Protein AF-A0A843FYG8-F1 (afdb_monomer_lite)

Sequence (95 aa):
MDWNELVSYITMIGMPVALISFLVYVFLPSNIALAIFIVGVVMMVGGYTYASVQTHRLTRFLRNKMEETDETGFIMSLDGPYVPNPDQATIEVLE

Radius of gyration: 28.34 Å; chains: 1; bounding box: 64×62×60 Å

pLDDT: mean 72.3, std 13.61, range [44.81, 90.56]

Secondary structure (DSSP, 8-state):
--HHHHHHHHHHHHHHHHHHHHHHHHHS--HHHHHHHHHHHHHHHHHHHHHHHHHHHHHHHHHHHHHHHHHHHHHHHHSS-----SS--------

Structure (mmCIF, N/CA/C/O backbone):
data_AF-A0A843FYG8-F1
#
_entry.id   AF-A0A843FYG8-F1
#
loop_
_atom_site.group_PDB
_atom_site.id
_atom_site.type_symbol
_atom_site.label_atom_id
_atom_site.label_alt_id
_atom_site.label_comp_id
_atom_site.label_asym_id
_atom_site.label_entity_id
_atom_site.label_seq_id
_atom_site.pdbx_PDB_ins_code
_atom_site.Cartn_x
_atom_site.Cartn_y
_atom_site.Cartn_z
_atom_site.occupancy
_atom_site.B_iso_or_equiv
_atom_site.auth_seq_id
_atom_site.auth_comp_id
_atom_site.auth_asym_id
_atom_site.auth_atom_id
_atom_site.pdbx_PDB_model_num
ATOM 1 N N . MET A 1 1 ? -1.505 17.658 -10.160 1.00 59.03 1 MET A N 1
ATOM 2 C CA . MET A 1 1 ? -1.265 16.547 -9.225 1.00 59.03 1 MET A CA 1
ATOM 3 C C . MET A 1 1 ? -1.609 15.284 -9.973 1.00 59.03 1 MET A C 1
ATOM 5 O O . MET A 1 1 ? -2.744 15.161 -10.424 1.00 59.03 1 MET A O 1
ATOM 9 N N . ASP A 1 2 ? -0.609 14.455 -10.237 1.00 80.81 2 ASP A N 1
ATOM 10 C CA . ASP A 1 2 ? -0.771 13.275 -11.082 1.00 80.81 2 ASP A CA 1
ATOM 11 C C . ASP A 1 2 ? -1.530 12.176 -10.313 1.00 80.81 2 ASP A C 1
ATOM 13 O O . ASP A 1 2 ? -1.381 12.051 -9.094 1.00 80.81 2 ASP A O 1
ATOM 17 N N . TRP A 1 3 ? -2.354 11.370 -10.989 1.00 72.31 3 TRP A N 1
ATOM 18 C CA . TRP A 1 3 ? -3.131 10.301 -10.327 1.00 72.31 3 TRP A CA 1
ATOM 19 C C . TRP A 1 3 ? -2.216 9.317 -9.590 1.00 72.31 3 TRP A C 1
ATOM 21 O O . TRP A 1 3 ? -2.532 8.834 -8.502 1.00 72.31 3 TRP A O 1
ATOM 31 N N . ASN A 1 4 ? -1.037 9.093 -10.161 1.00 75.00 4 ASN A N 1
ATOM 32 C CA . ASN A 1 4 ? 0.017 8.255 -9.614 1.00 75.00 4 ASN A CA 1
ATOM 33 C C . ASN A 1 4 ? 0.632 8.826 -8.324 1.00 75.00 4 ASN A C 1
ATOM 35 O O . ASN A 1 4 ? 0.931 8.064 -7.403 1.00 75.00 4 ASN A O 1
ATOM 39 N N . GLU A 1 5 ? 0.792 10.149 -8.231 1.00 73.25 5 GLU A N 1
ATOM 40 C CA . GLU A 1 5 ? 1.274 10.819 -7.015 1.00 73.25 5 GLU A CA 1
ATOM 41 C C . GLU A 1 5 ? 0.233 10.740 -5.900 1.00 73.25 5 GLU A C 1
ATOM 43 O O . GLU A 1 5 ? 0.565 10.458 -4.751 1.00 73.25 5 GLU A O 1
ATOM 48 N N . LEU A 1 6 ? -1.042 10.934 -6.239 1.00 74.56 6 LEU A N 1
ATOM 49 C CA . LEU A 1 6 ? -2.148 10.896 -5.284 1.00 74.56 6 LEU A CA 1
ATOM 50 C C . LEU A 1 6 ? -2.271 9.504 -4.642 1.00 74.56 6 LEU A C 1
ATOM 52 O O . LEU A 1 6 ? -2.346 9.392 -3.417 1.00 74.56 6 LEU A O 1
ATOM 56 N N . VAL A 1 7 ? -2.179 8.440 -5.446 1.00 74.00 7 VAL A N 1
ATOM 57 C CA . VAL A 1 7 ? -2.129 7.056 -4.947 1.00 74.00 7 VAL A CA 1
ATOM 58 C C . VAL A 1 7 ? -0.881 6.822 -4.090 1.00 74.00 7 VAL A C 1
ATOM 60 O O . VAL A 1 7 ? -0.984 6.234 -3.016 1.00 74.00 7 VAL A O 1
ATOM 63 N N . SER A 1 8 ? 0.289 7.327 -4.487 1.00 73.50 8 SER A N 1
ATOM 64 C CA . SER A 1 8 ? 1.513 7.216 -3.679 1.00 73.50 8 SER A CA 1
ATOM 65 C C . SER A 1 8 ? 1.375 7.882 -2.301 1.00 73.50 8 SER A C 1
ATOM 67 O O . SER A 1 8 ? 1.765 7.305 -1.288 1.00 73.50 8 SER A O 1
ATOM 69 N N . TYR A 1 9 ? 0.776 9.072 -2.220 1.00 77.75 9 TYR A N 1
ATOM 70 C CA . TYR A 1 9 ? 0.579 9.756 -0.940 1.00 77.75 9 TYR A CA 1
ATOM 71 C C . TYR A 1 9 ? -0.450 9.063 -0.047 1.00 77.75 9 TYR A C 1
ATOM 73 O O . TYR A 1 9 ? -0.183 8.864 1.138 1.00 77.75 9 TYR A O 1
ATOM 81 N N . ILE A 1 10 ? -1.593 8.641 -0.602 1.00 78.62 10 ILE A N 1
ATOM 82 C CA . ILE A 1 10 ? -2.622 7.895 0.146 1.00 78.62 10 ILE A CA 1
ATOM 83 C C . ILE A 1 10 ? -2.014 6.653 0.797 1.00 78.62 10 ILE A C 1
ATOM 85 O O . ILE A 1 10 ? -2.326 6.305 1.933 1.00 78.62 10 ILE A O 1
ATOM 89 N N . THR A 1 11 ? -1.122 5.986 0.080 1.00 73.62 11 THR A N 1
ATOM 90 C CA . THR A 1 11 ? -0.587 4.688 0.481 1.00 73.62 11 THR A CA 1
ATOM 91 C C . THR A 1 11 ? 0.542 4.827 1.493 1.00 73.62 11 THR A C 1
ATOM 93 O O . THR A 1 11 ? 0.597 4.062 2.455 1.00 73.62 11 THR A O 1
ATOM 96 N N . MET A 1 12 ? 1.354 5.880 1.365 1.00 77.94 12 MET A N 1
ATOM 97 C CA . MET A 1 12 ? 2.336 6.282 2.372 1.00 77.94 12 MET A CA 1
ATOM 98 C C . MET A 1 12 ? 1.678 6.679 3.704 1.00 77.94 12 MET A C 1
ATOM 100 O O . MET A 1 12 ? 2.230 6.407 4.768 1.00 77.94 12 MET A O 1
ATOM 104 N N . ILE A 1 13 ? 0.487 7.284 3.658 1.00 82.62 13 ILE A N 1
ATOM 105 C CA . ILE A 1 13 ? -0.281 7.698 4.844 1.00 82.62 13 ILE A CA 1
ATOM 106 C C . ILE A 1 13 ? -1.101 6.534 5.429 1.00 82.62 13 ILE A C 1
ATOM 108 O O . ILE A 1 13 ? -1.298 6.464 6.643 1.00 82.62 13 ILE A O 1
ATOM 112 N N . GLY A 1 14 ? -1.547 5.588 4.599 1.00 80.56 14 GLY A N 1
ATOM 113 C CA . GLY A 1 14 ? -2.392 4.467 5.022 1.00 80.56 14 GLY A CA 1
ATOM 114 C C . GLY A 1 14 ? -1.765 3.598 6.117 1.00 80.56 14 GLY A C 1
ATOM 115 O O . GLY A 1 14 ? -2.450 3.224 7.068 1.00 80.56 14 GLY A O 1
ATOM 116 N N . MET A 1 15 ? -0.456 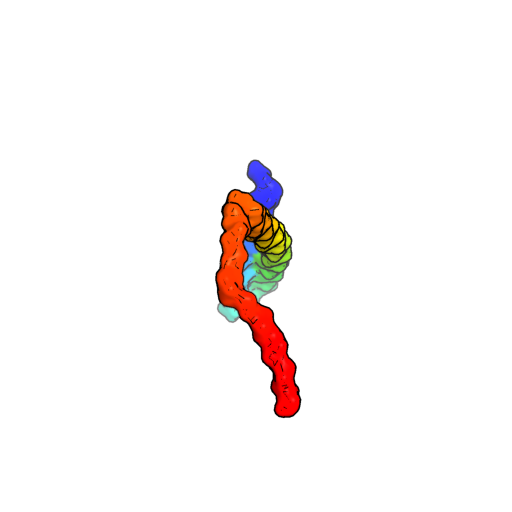3.336 6.038 1.00 82.00 15 MET A N 1
ATOM 117 C CA . MET A 1 15 ? 0.263 2.523 7.029 1.00 82.00 15 MET A CA 1
ATOM 118 C C . MET A 1 15 ? 0.310 3.163 8.433 1.00 82.00 15 MET A C 1
ATOM 120 O O . MET A 1 15 ? -0.142 2.516 9.382 1.00 82.00 15 MET A O 1
ATOM 124 N N . PRO A 1 16 ? 0.764 4.420 8.614 1.00 87.62 16 PRO A N 1
ATOM 125 C CA . PRO A 1 16 ? 0.725 5.066 9.924 1.00 87.62 16 PRO A CA 1
ATOM 126 C C . PRO A 1 16 ? -0.705 5.266 10.445 1.00 87.62 16 PRO A C 1
ATOM 128 O O . PRO A 1 16 ? -0.934 5.107 11.642 1.00 87.62 16 PRO A O 1
ATOM 131 N N . VAL A 1 17 ? -1.686 5.537 9.575 1.00 87.38 17 VAL A N 1
ATOM 132 C CA . VAL A 1 17 ? -3.098 5.642 9.985 1.00 87.38 17 VAL A CA 1
ATOM 133 C C . VAL A 1 17 ? -3.624 4.312 10.528 1.00 87.38 17 VAL A C 1
ATOM 135 O O . VAL A 1 17 ? -4.245 4.300 11.592 1.00 87.38 17 VAL A O 1
ATOM 138 N N . ALA A 1 18 ? -3.347 3.190 9.857 1.00 86.06 18 ALA A N 1
ATOM 139 C CA . ALA A 1 18 ? -3.723 1.861 10.339 1.00 86.06 18 ALA A CA 1
ATOM 140 C C . ALA A 1 18 ? -3.037 1.526 11.676 1.00 86.06 18 ALA A C 1
ATOM 142 O O . ALA A 1 18 ? -3.683 1.065 12.611 1.00 86.06 18 ALA A O 1
ATOM 143 N N . LEU A 1 19 ? -1.744 1.823 11.816 1.00 88.25 19 LEU A N 1
ATOM 144 C CA . LEU A 1 19 ? -1.004 1.577 13.058 1.00 88.25 19 LEU A CA 1
ATOM 145 C C . LEU A 1 19 ? -1.552 2.382 14.241 1.00 88.25 19 LEU A C 1
ATOM 147 O O . LEU A 1 19 ? -1.816 1.821 15.303 1.00 88.25 19 LEU A O 1
ATOM 151 N N . ILE A 1 20 ? -1.753 3.688 14.059 1.00 90.25 20 ILE A N 1
ATOM 152 C CA . ILE A 1 20 ? -2.243 4.571 15.123 1.00 90.25 20 ILE A CA 1
ATOM 153 C C . ILE A 1 20 ? -3.670 4.186 15.517 1.00 90.25 20 ILE A C 1
ATOM 155 O O . ILE A 1 20 ? -3.969 4.076 16.703 1.00 90.25 20 ILE A O 1
ATOM 159 N N . SER A 1 21 ? -4.548 3.940 14.543 1.00 86.56 21 SER A N 1
ATOM 160 C CA . SER A 1 21 ? -5.933 3.541 14.822 1.00 86.56 21 SER A CA 1
ATOM 161 C C . SER A 1 21 ? -6.028 2.182 15.514 1.00 86.56 21 SER A C 1
ATOM 163 O O . SER A 1 21 ? -6.845 2.031 16.421 1.00 86.56 21 SER A O 1
ATOM 165 N N . PHE A 1 22 ? -5.158 1.229 15.170 1.00 88.50 22 PHE A N 1
ATOM 166 C CA . PHE A 1 22 ? -5.055 -0.044 15.879 1.00 88.50 22 PHE A CA 1
ATOM 167 C C . PHE A 1 22 ? -4.625 0.145 17.336 1.00 88.50 22 PHE A C 1
ATOM 169 O O . PHE A 1 22 ? -5.274 -0.379 18.238 1.00 88.50 22 PHE A O 1
ATOM 176 N N . LEU A 1 23 ? -3.576 0.935 17.585 1.00 90.38 23 LEU A N 1
ATOM 177 C CA . LEU A 1 23 ? -3.125 1.232 18.947 1.00 90.38 23 LEU A CA 1
ATOM 178 C C . LEU A 1 23 ? -4.236 1.904 19.759 1.00 90.38 23 LEU A C 1
ATOM 180 O O . LEU A 1 23 ? -4.529 1.477 20.873 1.00 90.38 23 LEU A O 1
ATOM 184 N N . VAL A 1 24 ? -4.906 2.905 19.184 1.00 89.94 24 VAL A N 1
ATOM 185 C CA . VAL A 1 24 ? -6.046 3.572 19.825 1.00 89.94 24 VAL A CA 1
ATOM 186 C C . VAL A 1 24 ? -7.165 2.578 20.125 1.00 89.94 24 VAL A C 1
ATOM 188 O O . VAL A 1 24 ? -7.710 2.625 21.220 1.00 89.94 24 VAL A O 1
ATOM 191 N N . TYR A 1 25 ? -7.481 1.656 19.213 1.00 87.38 25 TYR A N 1
ATOM 192 C CA . TYR A 1 25 ? -8.496 0.626 19.442 1.00 87.38 25 TYR A CA 1
ATOM 193 C C . TYR A 1 25 ? -8.130 -0.323 20.593 1.00 87.38 25 TYR A C 1
ATOM 195 O O . TYR A 1 25 ? -9.003 -0.692 21.375 1.00 87.38 25 TYR A O 1
ATOM 203 N N . VAL A 1 26 ? -6.853 -0.692 20.732 1.00 89.19 26 VAL A N 1
ATOM 204 C CA . VAL A 1 26 ? -6.380 -1.559 21.826 1.00 89.19 26 VAL A CA 1
ATOM 205 C C . VAL A 1 26 ? -6.555 -0.885 23.190 1.00 89.19 26 VAL A C 1
ATOM 207 O O . VAL A 1 26 ? -6.963 -1.543 24.145 1.00 89.19 26 VAL A O 1
ATOM 210 N N . PHE A 1 27 ? -6.275 0.418 23.294 1.00 90.19 27 PHE A N 1
ATOM 211 C CA . PHE A 1 27 ? -6.403 1.155 24.558 1.00 90.19 27 PHE A CA 1
ATOM 212 C C . PHE A 1 27 ? -7.825 1.662 24.832 1.00 90.19 27 PHE A C 1
ATOM 214 O O . PHE A 1 27 ? -8.252 1.714 25.983 1.00 90.19 27 PHE A O 1
ATOM 221 N N . LEU A 1 28 ? -8.556 2.044 23.786 1.00 89.12 28 LEU A N 1
ATOM 222 C CA . LEU A 1 28 ? -9.937 2.513 23.833 1.00 89.12 28 LEU A CA 1
ATOM 223 C C . LEU A 1 28 ? -10.750 1.816 22.732 1.00 89.12 28 LEU A C 1
ATOM 225 O O . LEU A 1 28 ? -10.893 2.354 21.623 1.00 89.12 28 LEU A O 1
ATOM 229 N N . PRO A 1 29 ? -11.320 0.634 23.029 1.00 84.75 29 PRO A N 1
ATOM 230 C CA . PRO A 1 29 ? -12.118 -0.101 22.064 1.00 84.75 29 PRO A CA 1
ATOM 231 C C . PRO A 1 29 ? -13.354 0.718 21.697 1.00 84.75 29 PRO A C 1
ATOM 233 O O . PRO A 1 29 ? -14.270 0.920 22.492 1.00 84.75 29 PRO A O 1
ATOM 236 N N . SER A 1 30 ? -13.359 1.219 20.465 1.00 90.56 30 SER A N 1
ATOM 237 C CA . SER A 1 30 ? -14.448 2.007 19.905 1.00 90.56 30 SER A CA 1
ATOM 238 C C . SER A 1 30 ? -14.702 1.604 18.459 1.00 90.56 30 SER A C 1
ATOM 240 O O . SER A 1 30 ? -13.776 1.308 17.698 1.00 90.56 30 SER A O 1
ATOM 242 N N . ASN A 1 31 ? -15.971 1.642 18.055 1.00 90.12 31 ASN A N 1
ATOM 243 C CA . ASN A 1 31 ? -16.370 1.340 16.677 1.00 90.12 31 ASN A CA 1
ATOM 244 C C . ASN A 1 31 ? -15.765 2.339 15.675 1.00 90.12 31 ASN A C 1
ATOM 246 O O . ASN A 1 31 ? -15.521 1.992 14.524 1.00 90.12 31 ASN A O 1
ATOM 250 N N . ILE A 1 32 ? -15.483 3.565 16.127 1.00 88.50 32 ILE A N 1
ATOM 251 C CA . ILE A 1 32 ? -14.851 4.612 15.319 1.00 88.50 32 ILE A CA 1
ATOM 252 C C . ILE A 1 32 ? -13.391 4.249 15.024 1.00 88.50 32 ILE A C 1
ATOM 254 O O . ILE A 1 32 ? -12.979 4.293 13.868 1.00 88.50 32 ILE A O 1
ATOM 258 N N . ALA A 1 33 ? -12.620 3.837 16.037 1.00 83.94 33 ALA A N 1
ATOM 259 C CA . ALA A 1 33 ? -11.231 3.423 15.840 1.00 83.94 33 ALA A CA 1
ATOM 260 C C . ALA A 1 33 ? -11.131 2.194 14.921 1.00 83.94 33 ALA A C 1
ATOM 262 O O . ALA A 1 33 ? -10.276 2.155 14.038 1.00 83.94 33 ALA A O 1
ATOM 263 N N . LEU A 1 34 ? -12.058 1.241 15.061 1.00 86.75 34 LEU A N 1
ATOM 264 C CA . LEU A 1 34 ? -12.140 0.068 14.190 1.00 86.75 34 LEU A CA 1
ATOM 265 C C . LEU A 1 34 ? -12.460 0.448 12.735 1.00 86.75 34 LEU A C 1
ATOM 267 O O . LEU A 1 34 ? -11.836 -0.075 11.815 1.00 86.75 34 LEU A O 1
ATOM 271 N N . ALA A 1 35 ? -13.380 1.389 12.505 1.00 90.00 35 ALA A N 1
ATOM 272 C CA . ALA A 1 35 ? -13.687 1.871 11.159 1.00 90.00 35 ALA A CA 1
ATOM 273 C C . ALA A 1 35 ? -12.479 2.563 10.503 1.00 90.00 35 ALA A C 1
ATOM 275 O O . ALA A 1 35 ? -12.157 2.279 9.349 1.00 90.00 35 ALA A O 1
ATOM 276 N N . ILE A 1 36 ? -11.773 3.423 11.245 1.00 88.38 36 ILE A N 1
ATOM 277 C CA . ILE A 1 36 ? -10.559 4.100 10.759 1.00 88.38 36 ILE A CA 1
ATOM 278 C C . ILE A 1 36 ? -9.460 3.078 10.446 1.00 88.38 36 ILE A C 1
ATOM 280 O O . ILE A 1 36 ? -8.789 3.197 9.421 1.00 88.38 36 ILE A O 1
ATOM 284 N N . PHE A 1 37 ? -9.318 2.044 11.278 1.00 87.88 37 PHE A N 1
ATOM 285 C CA . PHE A 1 37 ? -8.382 0.951 11.038 1.00 87.88 37 PHE A CA 1
ATOM 286 C C . PHE A 1 37 ? -8.680 0.217 9.730 1.00 87.88 37 PHE A C 1
ATOM 288 O O . PHE A 1 37 ? -7.783 0.056 8.904 1.00 87.88 37 PHE A O 1
ATOM 295 N N . ILE A 1 38 ? -9.941 -0.162 9.491 1.00 89.38 38 ILE A N 1
ATOM 296 C CA . ILE A 1 38 ? -10.351 -0.822 8.243 1.00 89.38 38 ILE A CA 1
ATOM 297 C C . ILE A 1 38 ? -10.020 0.054 7.031 1.00 89.38 38 ILE A C 1
ATOM 299 O O . ILE A 1 38 ? -9.455 -0.439 6.055 1.00 89.38 38 ILE A O 1
ATOM 303 N N . VAL A 1 39 ? -10.317 1.356 7.092 1.00 88.75 39 VAL A N 1
ATOM 304 C CA . VAL A 1 39 ? -9.991 2.293 6.005 1.00 88.75 39 VAL A CA 1
ATOM 305 C C . VAL A 1 39 ? -8.479 2.360 5.771 1.00 88.75 39 VAL A C 1
ATOM 307 O O . VAL A 1 39 ? -8.037 2.277 4.624 1.00 88.75 39 VAL A O 1
ATOM 310 N N . GLY A 1 40 ? -7.680 2.437 6.839 1.00 85.81 40 GLY A N 1
ATOM 311 C CA . GLY A 1 40 ? -6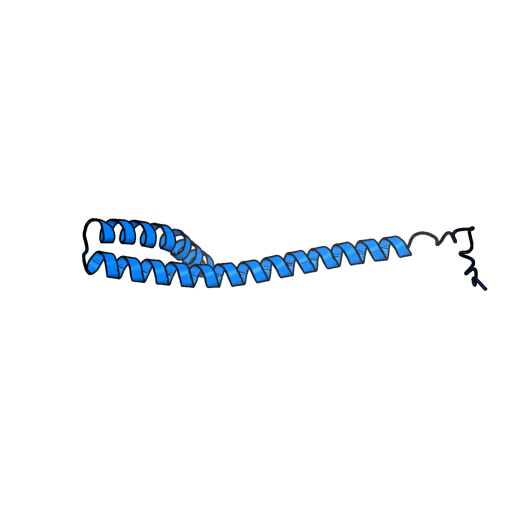.219 2.418 6.753 1.00 85.81 40 GLY A CA 1
ATOM 312 C C . GLY A 1 40 ? -5.681 1.139 6.103 1.00 85.81 40 GLY A C 1
ATOM 313 O O . GLY A 1 40 ? -4.819 1.205 5.227 1.00 85.81 40 GLY A O 1
ATOM 314 N N . VAL A 1 41 ? -6.239 -0.022 6.456 1.00 86.00 41 VAL A N 1
ATOM 315 C CA . VAL A 1 41 ? -5.873 -1.315 5.855 1.00 86.00 41 VAL A CA 1
ATOM 316 C C . VAL A 1 41 ? -6.210 -1.348 4.363 1.00 86.00 41 VAL A C 1
ATOM 318 O O . VAL A 1 41 ? -5.373 -1.754 3.559 1.00 86.00 41 VAL A O 1
ATOM 321 N N . VAL A 1 42 ? -7.394 -0.878 3.961 1.00 87.56 42 VAL A N 1
ATOM 322 C CA . VAL A 1 42 ? -7.785 -0.820 2.540 1.00 87.56 42 VAL A CA 1
ATOM 323 C C . VAL A 1 42 ? -6.840 0.085 1.745 1.00 87.56 42 VAL A C 1
ATOM 325 O O . VAL A 1 42 ? -6.385 -0.299 0.666 1.00 87.56 42 VAL A O 1
ATOM 328 N N . MET A 1 43 ? -6.484 1.251 2.293 1.00 85.31 43 MET A N 1
ATOM 329 C CA . MET A 1 43 ? -5.495 2.146 1.681 1.00 85.31 43 MET A CA 1
ATOM 330 C C . MET A 1 43 ? -4.127 1.468 1.537 1.00 85.31 43 MET A C 1
ATOM 332 O O . MET A 1 43 ? -3.480 1.592 0.497 1.00 85.31 43 MET A O 1
ATOM 336 N N . MET A 1 44 ? -3.700 0.706 2.543 1.00 83.12 44 MET A N 1
ATOM 337 C CA . MET A 1 44 ? -2.426 -0.010 2.525 1.00 83.12 44 MET A CA 1
ATOM 338 C C . M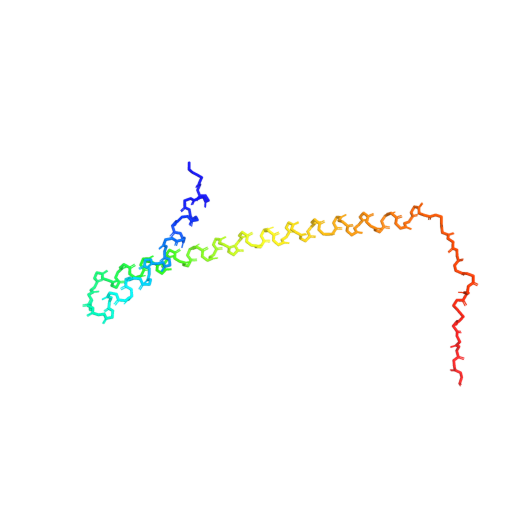ET A 1 44 ? -2.400 -1.126 1.466 1.00 83.12 44 MET A C 1
ATOM 340 O O . MET A 1 44 ? -1.425 -1.244 0.724 1.00 83.12 44 MET A O 1
ATOM 344 N N . VAL A 1 45 ? -3.481 -1.902 1.329 1.00 83.69 45 VAL A N 1
ATOM 345 C CA . VAL A 1 45 ? -3.605 -2.955 0.302 1.00 83.69 45 VAL A CA 1
ATOM 346 C C . VAL A 1 45 ? -3.622 -2.358 -1.111 1.00 83.69 45 VAL A C 1
ATOM 348 O O . VAL A 1 45 ? -2.923 -2.848 -2.005 1.00 83.69 45 VAL A O 1
ATOM 351 N N . GLY A 1 46 ? -4.363 -1.264 -1.314 1.00 82.00 46 GLY A N 1
ATOM 352 C CA . GLY A 1 46 ? -4.347 -0.520 -2.578 1.00 82.00 46 GLY A CA 1
ATOM 353 C C . GLY A 1 46 ? -2.950 0.001 -2.933 1.00 82.00 46 GLY A C 1
ATOM 354 O O . GLY A 1 46 ? -2.538 -0.019 -4.090 1.00 82.00 46 GLY A O 1
ATOM 355 N N . GLY A 1 47 ? -2.167 0.386 -1.927 1.00 79.06 47 GLY A N 1
ATOM 356 C CA . GLY A 1 47 ? -0.787 0.819 -2.122 1.00 79.06 47 GLY A CA 1
ATOM 357 C C . GLY A 1 47 ? 0.188 -0.273 -2.445 1.00 79.06 47 GLY A C 1
ATOM 358 O O . GLY A 1 47 ? 1.004 -0.117 -3.349 1.00 79.06 47 GLY A O 1
ATOM 359 N N . TYR A 1 48 ? 0.083 -1.391 -1.742 1.00 77.12 48 TYR A N 1
ATOM 360 C CA . TYR A 1 48 ? 0.941 -2.534 -1.990 1.00 77.12 48 TYR A CA 1
ATOM 361 C C . TYR A 1 48 ? 0.773 -3.063 -3.419 1.00 77.12 48 TYR A C 1
ATOM 363 O O . TYR A 1 48 ? 1.756 -3.327 -4.110 1.00 77.12 48 TYR A O 1
ATOM 371 N N . THR A 1 49 ? -0.470 -3.158 -3.897 1.00 77.06 49 THR A N 1
ATOM 372 C CA . THR A 1 49 ? -0.757 -3.578 -5.278 1.00 77.06 49 THR A CA 1
ATOM 373 C C . THR A 1 49 ? -0.191 -2.596 -6.304 1.00 77.06 49 THR A C 1
ATOM 375 O O . THR A 1 49 ? 0.447 -3.019 -7.268 1.00 77.06 49 THR A O 1
ATOM 378 N N . TYR A 1 50 ? -0.329 -1.291 -6.073 1.00 77.25 50 TYR A N 1
ATOM 379 C CA . TYR A 1 50 ? 0.238 -0.266 -6.948 1.00 77.25 50 TYR A CA 1
ATOM 380 C C . TYR A 1 50 ? 1.779 -0.276 -6.968 1.00 77.25 50 TYR A C 1
ATOM 382 O O . TYR A 1 50 ? 2.391 -0.268 -8.040 1.00 77.25 50 TYR A O 1
ATOM 390 N N . ALA A 1 51 ? 2.413 -0.371 -5.796 1.00 74.31 51 ALA A N 1
ATOM 391 C CA . ALA A 1 51 ? 3.864 -0.479 -5.666 1.00 74.31 51 ALA A CA 1
ATOM 392 C C . ALA A 1 51 ? 4.396 -1.748 -6.347 1.00 74.31 51 ALA A C 1
ATOM 394 O O . ALA A 1 51 ? 5.393 -1.684 -7.058 1.00 74.31 51 ALA A O 1
ATOM 395 N N . SER A 1 52 ? 3.696 -2.877 -6.206 1.00 73.38 52 SER A N 1
ATOM 396 C CA . SER A 1 52 ? 4.013 -4.135 -6.893 1.00 73.38 52 SER A CA 1
ATOM 397 C C . SER A 1 52 ? 4.005 -3.988 -8.419 1.00 73.38 52 SER A C 1
ATOM 399 O O . SER A 1 52 ? 4.917 -4.454 -9.103 1.00 73.38 52 SER A O 1
ATOM 401 N N . VAL A 1 53 ? 3.018 -3.292 -8.987 1.00 76.94 53 VAL A N 1
ATOM 402 C CA . VAL A 1 53 ? 2.980 -3.050 -10.438 1.00 76.94 53 VAL A CA 1
ATOM 403 C C . VAL A 1 53 ? 4.144 -2.161 -10.876 1.00 76.94 53 VAL A C 1
ATOM 405 O O . VAL A 1 53 ? 4.758 -2.420 -11.914 1.00 76.94 53 VAL A O 1
ATOM 408 N N . GLN A 1 54 ? 4.480 -1.133 -10.093 1.00 73.31 54 GLN A N 1
ATOM 409 C CA . GLN A 1 54 ? 5.627 -0.280 -10.392 1.00 73.31 54 GLN A CA 1
ATOM 410 C C . GLN A 1 54 ? 6.959 -1.028 -10.303 1.00 73.31 54 GLN A C 1
ATOM 412 O O . GLN A 1 54 ? 7.788 -0.875 -11.200 1.00 73.31 54 GLN A O 1
ATOM 417 N N . THR A 1 55 ? 7.162 -1.871 -9.288 1.00 70.62 55 THR A N 1
ATOM 418 C CA . THR A 1 55 ? 8.396 -2.656 -9.162 1.00 70.62 55 THR A CA 1
ATOM 419 C C . THR A 1 55 ? 8.548 -3.621 -10.327 1.00 70.62 55 THR A C 1
ATOM 421 O O . THR A 1 55 ? 9.614 -3.655 -10.925 1.00 70.62 55 THR A O 1
ATOM 424 N N . HIS A 1 56 ? 7.483 -4.301 -10.764 1.00 71.00 56 HIS A N 1
ATOM 425 C CA . HIS A 1 56 ? 7.540 -5.160 -11.953 1.00 71.00 56 HIS A CA 1
ATOM 426 C C . HIS A 1 56 ? 7.938 -4.394 -13.222 1.00 71.00 56 HIS A C 1
ATOM 428 O O . HIS A 1 56 ? 8.699 -4.913 -14.042 1.00 71.00 56 HIS A O 1
ATOM 434 N N . ARG A 1 57 ? 7.455 -3.157 -13.397 1.00 69.25 57 ARG A N 1
ATOM 435 C CA . ARG A 1 57 ? 7.862 -2.298 -14.523 1.00 69.25 57 ARG A CA 1
ATOM 436 C C . ARG A 1 57 ? 9.329 -1.894 -14.417 1.00 69.25 57 ARG A C 1
ATOM 438 O O . ARG A 1 57 ? 10.044 -1.983 -15.410 1.00 69.25 57 ARG A O 1
ATOM 445 N N . LEU A 1 58 ? 9.779 -1.506 -13.225 1.00 69.56 58 LEU A N 1
ATOM 446 C CA . LEU A 1 58 ? 11.162 -1.108 -12.978 1.00 69.56 58 LEU A CA 1
ATOM 447 C C . LEU A 1 58 ? 12.130 -2.281 -13.178 1.00 69.56 58 LEU A C 1
ATOM 449 O O . LEU A 1 58 ? 13.150 -2.122 -13.839 1.00 69.56 58 LEU A O 1
ATOM 453 N N . THR A 1 59 ? 11.793 -3.472 -12.684 1.00 71.19 59 THR A N 1
ATOM 454 C CA . THR A 1 59 ? 12.604 -4.681 -12.862 1.00 71.19 59 THR A CA 1
ATOM 455 C C . THR A 1 59 ? 12.683 -5.092 -14.329 1.00 71.19 59 THR A C 1
ATOM 457 O O . THR A 1 59 ? 13.763 -5.444 -14.793 1.00 71.19 59 THR A O 1
ATOM 460 N N . ARG A 1 60 ? 11.582 -5.001 -15.091 1.00 67.81 60 ARG A N 1
ATOM 461 C CA . ARG A 1 60 ? 11.615 -5.236 -16.547 1.00 67.81 60 ARG A CA 1
ATOM 462 C C . ARG A 1 60 ? 12.476 -4.209 -17.273 1.00 67.81 60 ARG A C 1
ATOM 464 O O . ARG A 1 60 ? 13.262 -4.587 -18.128 1.00 67.81 60 ARG A O 1
ATOM 471 N N . PHE A 1 61 ? 12.365 -2.933 -16.914 1.00 67.62 61 PHE A N 1
ATOM 472 C CA . PHE A 1 61 ? 13.195 -1.885 -17.503 1.00 67.62 61 PHE A CA 1
ATOM 473 C C . PHE A 1 61 ? 14.687 -2.110 -17.219 1.00 67.62 61 PHE A C 1
ATOM 475 O O . PHE A 1 61 ? 15.504 -2.037 -18.131 1.00 67.62 61 PHE A O 1
ATOM 482 N N . LEU A 1 62 ? 15.038 -2.441 -15.973 1.00 66.62 62 LEU A N 1
ATOM 483 C CA . LEU A 1 62 ? 16.414 -2.758 -15.587 1.00 66.62 62 LEU A CA 1
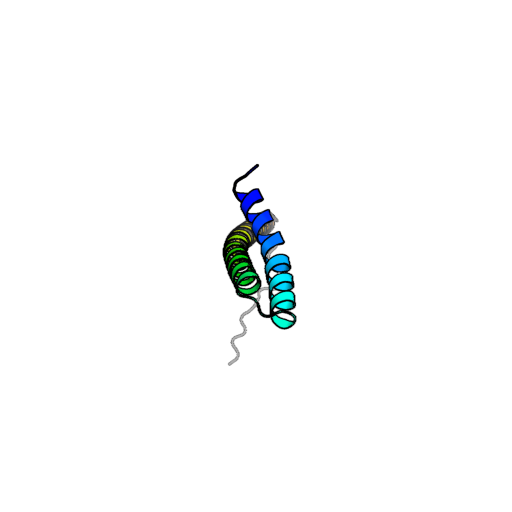ATOM 484 C C . LEU A 1 62 ? 16.936 -4.000 -16.309 1.00 66.62 62 LEU A C 1
ATOM 486 O O . LEU A 1 62 ? 18.064 -3.980 -16.785 1.00 66.62 62 LEU A O 1
ATOM 490 N N . ARG A 1 63 ? 16.115 -5.048 -16.433 1.00 65.12 63 ARG A N 1
ATOM 491 C CA . ARG A 1 63 ? 16.481 -6.260 -17.166 1.00 65.12 63 ARG A CA 1
ATOM 492 C C . ARG A 1 63 ? 16.740 -5.976 -18.644 1.00 65.12 63 ARG A C 1
ATOM 494 O O . ARG A 1 63 ? 17.784 -6.370 -19.138 1.00 65.12 63 ARG A O 1
ATOM 501 N N . ASN A 1 64 ? 15.850 -5.247 -19.313 1.00 67.19 64 ASN A N 1
ATOM 502 C CA . ASN A 1 64 ? 16.034 -4.893 -20.721 1.00 67.19 64 ASN A CA 1
ATOM 503 C C . ASN A 1 64 ? 17.292 -4.038 -20.927 1.00 67.19 64 ASN A C 1
ATOM 505 O O . ASN A 1 64 ? 18.020 -4.232 -21.889 1.00 67.19 64 ASN A O 1
ATOM 509 N N . LYS A 1 65 ? 17.578 -3.119 -19.996 1.00 64.12 65 LYS A N 1
ATOM 510 C CA . LYS A 1 65 ? 18.790 -2.298 -20.049 1.00 64.12 65 LYS A CA 1
ATOM 511 C C . LYS A 1 65 ? 20.066 -3.125 -19.833 1.00 64.12 65 LYS A C 1
ATOM 513 O O . LYS A 1 65 ? 21.098 -2.815 -20.422 1.00 64.12 65 LYS A O 1
ATOM 518 N N . MET A 1 66 ? 20.012 -4.161 -18.993 1.00 60.00 66 MET A N 1
ATOM 519 C CA . MET A 1 66 ? 21.121 -5.109 -18.833 1.00 60.00 66 MET A CA 1
ATOM 520 C C . MET A 1 66 ? 21.296 -5.988 -20.076 1.00 60.00 66 MET A C 1
ATOM 522 O O . MET A 1 66 ? 22.421 -6.118 -20.536 1.00 60.00 66 MET A O 1
ATOM 526 N N . GLU A 1 67 ? 20.211 -6.508 -20.662 1.00 59.28 67 GLU A N 1
ATOM 527 C CA . GLU A 1 67 ? 20.260 -7.293 -21.909 1.00 59.28 67 GLU A CA 1
ATOM 528 C C . GLU A 1 67 ? 20.850 -6.467 -23.073 1.00 59.28 67 GLU A C 1
ATOM 530 O O . GLU A 1 67 ? 21.718 -6.958 -23.783 1.00 59.28 67 GLU A O 1
ATOM 535 N N . GLU A 1 68 ? 20.501 -5.183 -23.208 1.00 58.78 68 GLU A N 1
ATOM 536 C CA . GLU A 1 68 ? 21.106 -4.280 -24.208 1.00 58.78 68 GLU A CA 1
ATOM 537 C C . GLU A 1 68 ? 22.613 -4.033 -23.964 1.00 58.78 68 GLU A C 1
ATOM 539 O O . GLU A 1 68 ? 23.410 -3.908 -24.899 1.00 58.78 68 GLU A O 1
ATOM 544 N N . THR A 1 69 ? 23.034 -3.996 -22.696 1.00 56.78 69 THR A N 1
ATOM 545 C CA . THR A 1 69 ? 24.455 -3.865 -22.325 1.00 56.78 69 THR A CA 1
ATOM 546 C C . THR A 1 69 ? 25.235 -5.163 -22.596 1.00 56.78 69 THR A C 1
ATOM 548 O O . THR A 1 69 ? 26.388 -5.110 -23.022 1.00 56.78 69 THR A O 1
ATOM 551 N N . ASP A 1 70 ? 24.614 -6.328 -22.405 1.00 53.72 70 ASP A N 1
ATOM 552 C CA . ASP A 1 70 ? 25.218 -7.629 -22.720 1.00 53.72 70 ASP A CA 1
ATOM 553 C C . ASP A 1 70 ? 25.317 -7.864 -24.235 1.00 53.72 70 ASP A C 1
ATOM 555 O O . ASP A 1 70 ? 26.351 -8.328 -24.718 1.00 53.72 70 ASP A O 1
ATOM 559 N N . GLU A 1 71 ? 24.292 -7.492 -25.011 1.00 54.16 71 GLU A N 1
ATOM 560 C CA . GLU A 1 71 ? 24.330 -7.581 -26.476 1.00 54.16 71 GLU A CA 1
ATOM 561 C C . GLU A 1 71 ? 25.414 -6.671 -27.070 1.00 54.16 71 GLU A C 1
ATOM 563 O O . GLU A 1 71 ? 26.175 -7.097 -27.939 1.00 54.16 71 GLU A O 1
ATOM 568 N N . THR A 1 72 ? 25.577 -5.449 -26.560 1.00 54.78 72 THR A N 1
ATOM 569 C CA . THR A 1 72 ? 26.677 -4.567 -26.991 1.00 54.78 72 THR A CA 1
ATOM 570 C C . THR A 1 72 ? 28.063 -5.094 -26.592 1.00 54.78 72 THR A C 1
ATOM 572 O O . THR A 1 72 ? 29.008 -4.954 -27.372 1.00 54.78 72 THR A O 1
ATOM 575 N N . GLY A 1 73 ? 28.195 -5.769 -25.445 1.00 52.97 73 GLY A N 1
ATOM 576 C CA . GLY A 1 73 ? 29.432 -6.453 -25.046 1.00 52.97 73 GLY A CA 1
ATOM 577 C C . GLY A 1 73 ? 29.779 -7.659 -25.933 1.00 52.97 73 GLY A C 1
ATOM 578 O O . GLY A 1 73 ? 30.943 -7.855 -26.290 1.00 52.97 73 GLY A O 1
ATOM 579 N N . PHE A 1 74 ? 28.775 -8.435 -26.352 1.00 46.53 74 PHE A N 1
ATOM 580 C CA . PHE A 1 74 ? 28.956 -9.570 -27.264 1.00 46.53 74 PHE A CA 1
ATOM 581 C C . PHE A 1 74 ? 29.284 -9.135 -28.699 1.00 46.53 74 PHE A C 1
ATOM 583 O O . PHE A 1 74 ? 30.084 -9.788 -29.367 1.00 46.53 74 PHE A O 1
ATOM 590 N N . ILE A 1 75 ? 28.726 -8.017 -29.171 1.00 48.78 75 ILE A N 1
ATOM 591 C CA . ILE A 1 75 ? 29.021 -7.486 -30.510 1.00 48.78 75 ILE A CA 1
ATOM 592 C C . ILE A 1 75 ? 30.432 -6.867 -30.559 1.00 48.78 75 ILE A C 1
ATOM 594 O O . ILE A 1 75 ? 31.138 -7.064 -31.544 1.00 48.78 75 ILE A O 1
ATOM 598 N N . MET A 1 76 ? 30.911 -6.220 -29.484 1.00 44.81 76 MET A N 1
ATOM 599 C CA . MET A 1 76 ? 32.308 -5.744 -29.398 1.00 44.81 76 MET A CA 1
ATOM 600 C C . MET A 1 76 ? 33.346 -6.880 -29.383 1.00 44.81 76 MET A C 1
ATOM 602 O O . MET A 1 76 ? 34.469 -6.688 -29.842 1.00 44.81 76 MET A O 1
ATOM 606 N N . SER A 1 77 ? 32.982 -8.063 -28.882 1.00 49.25 77 SER A N 1
ATOM 607 C CA . SER A 1 77 ? 33.832 -9.266 -28.891 1.00 49.25 77 SER A CA 1
ATOM 608 C C . SER A 1 77 ? 34.032 -9.852 -30.299 1.00 49.25 77 SER A C 1
ATOM 610 O O . SER A 1 77 ? 35.052 -10.483 -30.573 1.00 49.25 77 SER A O 1
ATOM 612 N N . LEU A 1 78 ? 33.087 -9.616 -31.214 1.00 50.31 78 LEU A N 1
ATOM 613 C CA . LEU A 1 78 ? 33.126 -10.147 -32.582 1.00 50.31 78 LEU A CA 1
ATOM 614 C C . LEU A 1 78 ? 33.857 -9.239 -33.582 1.00 50.31 78 LEU A C 1
ATOM 616 O O . LEU A 1 78 ? 34.137 -9.685 -34.692 1.00 50.31 78 LEU A O 1
ATOM 620 N N . ASP A 1 79 ? 34.169 -7.997 -33.201 1.00 51.19 79 ASP A N 1
ATOM 621 C CA . ASP A 1 79 ? 34.858 -7.019 -34.060 1.00 51.19 79 ASP A CA 1
ATOM 622 C C . ASP A 1 79 ? 36.370 -6.916 -33.758 1.00 51.19 79 ASP A C 1
ATOM 624 O O . ASP A 1 79 ? 37.121 -6.193 -34.414 1.00 51.19 79 ASP A O 1
ATOM 628 N N . GLY A 1 80 ? 36.854 -7.673 -32.766 1.00 53.28 80 GLY A N 1
ATOM 629 C CA . GLY A 1 80 ? 38.281 -7.931 -32.596 1.00 53.28 80 GLY A CA 1
ATOM 630 C C . GLY A 1 80 ? 38.754 -8.971 -33.620 1.00 53.28 80 GLY A C 1
ATOM 631 O O . GLY A 1 80 ? 38.033 -9.938 -33.873 1.00 53.28 80 GLY A O 1
ATOM 632 N N . PRO A 1 81 ? 39.954 -8.837 -34.219 1.00 53.22 81 PRO A N 1
ATOM 633 C CA . PRO A 1 81 ? 40.479 -9.867 -35.106 1.00 53.22 81 PRO A CA 1
ATOM 634 C C . PRO A 1 81 ? 40.525 -11.197 -34.349 1.00 53.22 81 PRO A C 1
ATOM 636 O O . PRO A 1 81 ? 41.186 -11.306 -33.317 1.00 53.22 81 PRO A O 1
ATOM 639 N N . TYR A 1 82 ? 39.810 -12.202 -34.858 1.00 53.56 82 TYR A N 1
ATOM 640 C CA . TYR A 1 82 ? 39.870 -13.563 -34.340 1.00 53.56 82 TYR A CA 1
ATOM 641 C C . TYR A 1 82 ? 41.327 -14.041 -34.378 1.00 53.56 82 TYR A C 1
ATOM 643 O O . TYR A 1 82 ? 41.882 -14.297 -35.448 1.00 53.56 82 TYR A O 1
ATOM 651 N N . VAL A 1 83 ? 41.958 -14.130 -33.208 1.00 58.78 83 VAL A N 1
ATOM 652 C CA . VAL A 1 83 ? 43.255 -14.781 -33.030 1.00 58.78 83 VAL A CA 1
ATOM 653 C C . VAL A 1 83 ? 42.942 -16.212 -32.601 1.00 58.78 83 VAL A C 1
ATOM 655 O O . VAL A 1 83 ? 42.532 -16.408 -31.454 1.00 58.78 83 VAL A O 1
ATOM 658 N N . PRO A 1 84 ? 43.057 -17.217 -33.489 1.00 56.47 84 PRO A N 1
ATOM 659 C CA . PRO A 1 84 ? 42.893 -18.601 -33.075 1.00 56.47 84 PRO A CA 1
ATOM 660 C C . PRO A 1 84 ? 43.899 -18.894 -31.962 1.00 56.47 84 PRO A C 1
ATOM 662 O O . PRO A 1 84 ? 45.092 -18.625 -32.111 1.00 56.47 84 PRO A O 1
ATOM 665 N N . ASN A 1 85 ? 43.409 -19.428 -30.844 1.00 54.53 85 ASN A N 1
ATOM 666 C CA . ASN A 1 85 ? 44.278 -19.985 -29.819 1.00 54.53 85 ASN A CA 1
ATOM 667 C C . ASN A 1 85 ? 45.140 -21.077 -30.491 1.00 54.53 85 ASN A C 1
ATOM 669 O O . ASN A 1 85 ? 44.561 -21.994 -31.082 1.00 54.53 85 ASN A O 1
ATOM 673 N N . PRO A 1 86 ? 46.483 -20.973 -30.484 1.00 56.19 86 PRO A N 1
ATOM 674 C CA . PRO A 1 86 ? 47.351 -21.957 -31.134 1.00 56.19 86 PRO A CA 1
ATOM 675 C C . PRO A 1 86 ? 47.241 -23.349 -30.499 1.00 56.19 86 PRO A C 1
ATOM 677 O O . PRO A 1 86 ? 47.552 -24.341 -31.159 1.00 56.19 86 PRO A O 1
ATOM 680 N N . ASP A 1 87 ? 46.749 -23.430 -29.263 1.00 58.34 87 ASP A N 1
ATOM 681 C CA . ASP A 1 87 ? 46.470 -24.693 -28.597 1.00 58.34 87 ASP A CA 1
ATOM 682 C C . ASP A 1 87 ? 45.125 -25.240 -29.084 1.00 58.34 87 ASP A C 1
ATOM 684 O O . ASP A 1 87 ? 44.048 -24.919 -28.572 1.00 58.34 87 ASP A O 1
ATOM 688 N N . GLN A 1 88 ? 45.196 -26.073 -30.123 1.00 58.38 88 GLN A N 1
ATOM 689 C CA . GLN A 1 88 ? 44.074 -26.889 -30.565 1.00 58.38 88 GLN A CA 1
ATOM 690 C C . GLN A 1 88 ? 43.612 -27.757 -29.389 1.00 58.38 88 GLN A C 1
ATOM 692 O O . GLN A 1 88 ? 44.341 -2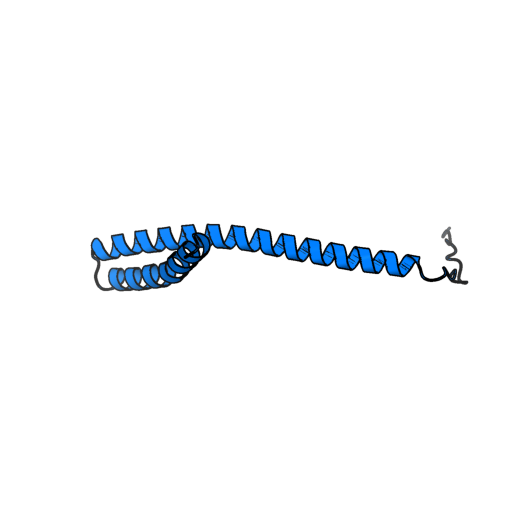8.638 -28.930 1.00 58.38 88 GLN A O 1
ATOM 697 N N . ALA A 1 89 ? 42.390 -27.518 -28.905 1.00 61.91 89 ALA A N 1
ATOM 698 C CA . ALA A 1 89 ? 41.728 -28.417 -27.971 1.00 61.91 89 ALA A CA 1
ATOM 699 C C . ALA A 1 89 ? 41.556 -29.776 -28.663 1.00 61.91 89 ALA A C 1
ATOM 701 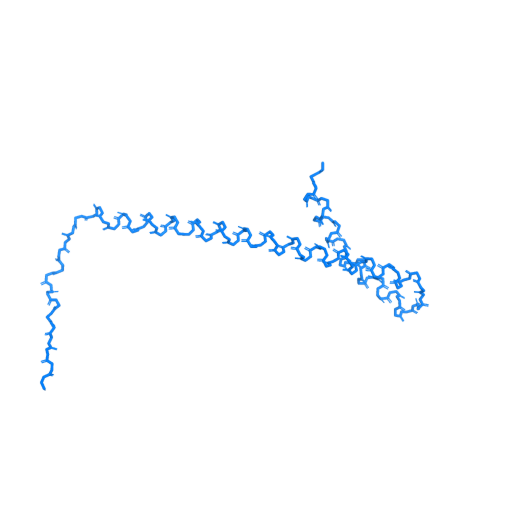O O . ALA A 1 89 ? 40.657 -29.975 -29.481 1.00 61.91 89 ALA A O 1
ATOM 702 N N . THR A 1 90 ? 42.478 -30.688 -28.379 1.00 58.28 90 THR A N 1
ATOM 703 C CA . THR A 1 90 ? 42.445 -32.051 -28.895 1.00 58.28 90 THR A CA 1
ATOM 704 C C . THR A 1 90 ? 41.505 -32.835 -27.990 1.00 58.28 90 THR A C 1
ATOM 706 O O . THR A 1 90 ? 41.699 -32.873 -26.776 1.00 58.28 90 THR A O 1
ATOM 709 N N . ILE A 1 91 ? 40.443 -33.408 -28.556 1.00 63.81 91 ILE A N 1
ATOM 710 C CA . ILE A 1 91 ? 39.546 -34.294 -27.810 1.00 63.81 91 ILE A CA 1
ATOM 711 C C . ILE A 1 91 ? 40.282 -35.625 -27.658 1.00 63.81 91 ILE A C 1
ATOM 713 O O . ILE A 1 91 ? 40.320 -36.425 -28.591 1.00 63.81 91 ILE A O 1
ATOM 717 N N . GLU A 1 92 ? 40.901 -35.845 -26.502 1.00 60.44 92 GLU A N 1
ATOM 718 C CA . GLU A 1 92 ? 41.454 -37.151 -26.159 1.00 60.44 92 GLU A CA 1
ATOM 719 C C . GLU A 1 92 ? 40.300 -38.107 -25.843 1.00 60.44 92 GLU A C 1
ATOM 721 O O . GLU A 1 92 ? 39.555 -37.934 -24.876 1.00 60.44 92 GLU A O 1
ATOM 726 N N . VAL A 1 93 ? 40.124 -39.109 -26.704 1.00 59.53 93 VAL A N 1
ATOM 727 C CA . VAL A 1 93 ? 39.242 -40.242 -26.432 1.00 59.53 93 VAL A CA 1
ATOM 728 C C . VAL A 1 93 ? 40.003 -41.166 -25.486 1.00 59.53 93 VAL A C 1
ATOM 730 O O . VAL A 1 93 ? 40.991 -41.779 -25.881 1.00 59.53 93 VAL A O 1
ATOM 733 N N . LEU A 1 94 ? 39.569 -41.221 -24.229 1.00 59.62 94 LEU A N 1
ATOM 734 C CA . LEU A 1 94 ? 40.048 -42.202 -23.257 1.00 59.62 94 LEU A CA 1
ATOM 735 C C . LEU A 1 94 ? 39.481 -43.580 -23.641 1.00 59.62 94 LEU A C 1
ATOM 737 O O . LEU A 1 94 ? 38.268 -43.777 -23.545 1.00 59.62 94 LEU A O 1
ATOM 741 N N . GLU A 1 95 ? 40.346 -44.490 -24.104 1.00 52.94 95 GLU A N 1
ATOM 742 C CA . GLU A 1 95 ? 40.065 -45.937 -24.191 1.00 52.94 95 GLU A CA 1
ATOM 743 C C . GLU A 1 95 ? 40.187 -46.621 -22.823 1.00 52.94 95 GLU A C 1
ATOM 745 O O . GLU A 1 95 ? 41.122 -46.278 -22.058 1.00 52.94 95 GLU A O 1
#

Foldseek 3Di:
DDPLVVLVVLQVVLVVQLVVLVVCCVVPVDPVSVVSNVVSVVSNVSNVVSVVVVVVVVVVVVVVVVVVVVVVVVVVVVPPPDDPDPPDPDPDDDD